Protein AF-A0A852WC44-F1 (afdb_monomer)

Solvent-accessible surface area (backbone atoms only — not comparable to full-atom values): 4027 Å² total; per-residue (Å²): 139,85,88,84,79,64,54,91,73,49,66,85,46,54,73,63,57,43,45,22,51,53,47,30,54,48,39,44,74,74,70,50,68,73,38,82,88,40,48,69,33,35,39,22,83,56,91,78,40,78,41,58,55,78,28,73,65,52,50,52,53,50,63,72,77,104

pLDDT: mean 96.51, std 2.92, range [77.69, 98.5]

InterPro domains:
  IPR001818 Peptidase M10, metallopeptidase [PF00413] (15-66)
  IPR021190 Peptidase M10A [PR00138] (21-46)
  IPR021190 Peptidase M10A [PR00138] (54-66)
  IPR024079 Metallopeptidase, catalytic domain superfamily [G3DSA:3.40.390.10] (2-66)

Secondary structu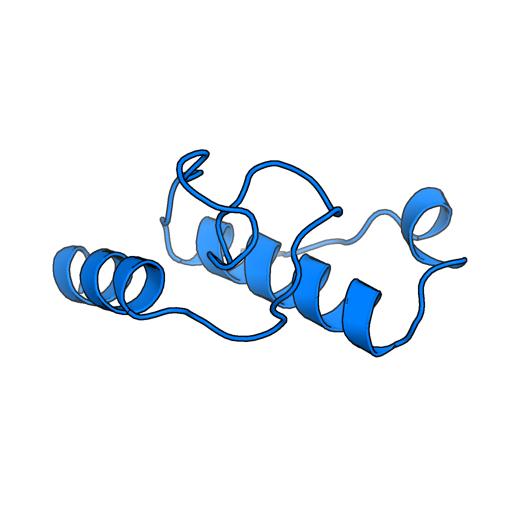re (DSSP, 8-state):
------HHHHTTS-HHHHHHHHHHHHHHHTTPPP-TT-TTSTT-SSTT-S-SS--HHHHHHHHHH-

Mean predicted aligned error: 2.19 Å

Foldseek 3Di:
DDDDDDCVVCVPPDPLLVLLVSVLSVLVVLPDAADCPDLCASRHPDSSRPDNDHDPVSVVVSVVVD

Sequence (66 aa):
MEVVLNWSLVSGYTAAKRQGVAAHELGHAFGLAHNASSRAILMYPDDSRTVTTPSSDDKAGINAIY

Structure (mmCIF, N/CA/C/O backbone):
data_AF-A0A852WC44-F1
#
_entry.id   AF-A0A852WC44-F1
#
loop_
_atom_site.group_PDB
_atom_site.id
_atom_site.type_symbol
_atom_site.label_atom_id
_atom_site.label_alt_id
_atom_site.label_comp_id
_atom_site.label_asym_id
_atom_site.label_entity_id
_atom_site.label_seq_id
_atom_site.pdbx_PDB_ins_code
_atom_site.Cartn_x
_atom_site.Cartn_y
_atom_site.Cartn_z
_atom_site.occupancy
_atom_site.B_iso_or_equiv
_atom_site.auth_seq_id
_atom_site.auth_comp_id
_atom_site.auth_asym_id
_atom_site.auth_atom_id
_atom_site.pdbx_PDB_model_num
ATOM 1 N N . MET A 1 1 ? -3.731 -19.029 2.950 1.00 77.69 1 MET A N 1
ATOM 2 C CA . MET A 1 1 ? -4.077 -17.872 2.104 1.00 77.69 1 MET A CA 1
ATOM 3 C C . MET A 1 1 ? -2.821 -17.431 1.385 1.00 77.69 1 MET A C 1
ATOM 5 O O . MET A 1 1 ? -1.761 -17.472 1.995 1.00 77.69 1 MET A O 1
ATOM 9 N N . GLU A 1 2 ? -2.939 -17.075 0.112 1.00 87.88 2 GLU A N 1
ATOM 10 C CA . GLU A 1 2 ? -1.826 -16.642 -0.732 1.00 87.88 2 GLU A CA 1
ATOM 11 C C . GLU A 1 2 ? -2.143 -15.252 -1.291 1.00 87.88 2 GLU A C 1
ATOM 13 O O . GLU A 1 2 ? -3.284 -14.990 -1.667 1.00 87.88 2 GLU A O 1
ATOM 18 N N . VAL A 1 3 ? -1.141 -14.371 -1.326 1.00 91.88 3 VAL A N 1
ATOM 19 C CA . VAL A 1 3 ? -1.218 -13.057 -1.974 1.00 91.88 3 VAL A CA 1
ATOM 20 C C . VAL A 1 3 ? -0.256 -13.069 -3.155 1.00 91.88 3 VAL A C 1
ATOM 22 O O . VAL A 1 3 ? 0.954 -13.197 -2.969 1.00 91.88 3 VAL A O 1
ATOM 25 N N . VAL A 1 4 ? -0.794 -12.928 -4.366 1.00 93.44 4 VAL A N 1
ATOM 26 C CA . VAL A 1 4 ? -0.023 -12.927 -5.615 1.00 93.44 4 VAL A CA 1
ATOM 27 C C . VAL A 1 4 ? -0.181 -11.577 -6.300 1.00 93.44 4 VAL A C 1
ATOM 29 O O . VAL A 1 4 ? -1.296 -11.112 -6.519 1.00 93.44 4 VAL A O 1
ATOM 32 N N . LEU A 1 5 ? 0.937 -10.957 -6.680 1.00 93.94 5 LEU A N 1
ATOM 33 C CA . LEU A 1 5 ? 0.930 -9.713 -7.447 1.00 93.94 5 LEU A CA 1
ATOM 34 C C . LEU A 1 5 ? 1.074 -10.000 -8.940 1.00 93.94 5 LEU A C 1
ATOM 36 O O . LEU A 1 5 ? 1.967 -10.741 -9.354 1.00 93.94 5 LEU A O 1
ATOM 40 N N . ASN A 1 6 ? 0.252 -9.352 -9.767 1.00 94.75 6 ASN A N 1
ATOM 41 C CA . ASN A 1 6 ? 0.404 -9.428 -11.216 1.00 94.75 6 ASN A CA 1
ATOM 42 C C . ASN A 1 6 ? 1.684 -8.699 -11.657 1.00 94.75 6 ASN A C 1
ATOM 44 O O . ASN A 1 6 ? 1.710 -7.473 -11.802 1.00 94.75 6 ASN A O 1
ATOM 48 N N . TRP A 1 7 ? 2.744 -9.470 -11.905 1.00 95.12 7 TRP A N 1
ATOM 49 C CA . TRP A 1 7 ? 4.058 -8.939 -12.258 1.00 95.12 7 TRP A CA 1
ATOM 50 C C . TRP A 1 7 ? 4.057 -8.094 -13.537 1.00 95.12 7 TRP A C 1
ATOM 52 O O . TRP A 1 7 ? 4.758 -7.084 -13.605 1.00 95.12 7 TRP A O 1
ATOM 62 N N . SER A 1 8 ? 3.232 -8.442 -14.529 1.00 96.00 8 SER A N 1
ATOM 63 C CA . SER A 1 8 ? 3.133 -7.662 -15.768 1.00 96.00 8 SER A CA 1
ATOM 64 C C . SER A 1 8 ? 2.652 -6.232 -15.512 1.00 96.00 8 SER A C 1
ATOM 66 O O . SER A 1 8 ? 3.042 -5.333 -16.250 1.00 96.00 8 SER A O 1
ATOM 68 N N . LEU A 1 9 ? 1.840 -6.015 -14.473 1.00 94.06 9 LEU A N 1
ATOM 69 C CA . LEU A 1 9 ? 1.369 -4.686 -14.080 1.00 94.06 9 LEU A CA 1
ATOM 70 C C . LEU A 1 9 ? 2.388 -3.969 -13.187 1.00 94.06 9 LEU A C 1
ATOM 72 O O . LEU A 1 9 ? 2.691 -2.799 -13.401 1.00 94.06 9 LEU A O 1
ATOM 76 N N . VAL A 1 10 ? 2.953 -4.672 -12.199 1.00 96.12 10 VAL A N 1
ATOM 77 C CA . VAL A 1 10 ? 3.770 -4.036 -11.149 1.00 96.12 10 VAL A CA 1
ATOM 78 C C . VAL A 1 10 ? 5.272 -3.963 -11.459 1.00 96.12 10 VAL A C 1
ATOM 80 O O . VAL A 1 10 ? 6.033 -3.344 -10.709 1.00 96.12 10 VAL A O 1
ATOM 83 N N . SER A 1 11 ? 5.738 -4.578 -12.549 1.00 96.50 11 SER A N 1
ATOM 84 C CA . SER A 1 11 ? 7.163 -4.595 -12.929 1.00 96.50 11 SER A CA 1
ATOM 85 C C . SER A 1 11 ? 7.729 -3.191 -13.175 1.00 96.50 11 SER A C 1
ATOM 87 O O . SER A 1 11 ? 8.836 -2.894 -12.728 1.00 96.50 11 SER A O 1
ATOM 89 N N . GLY A 1 12 ? 6.943 -2.298 -13.786 1.00 96.75 12 GLY A N 1
ATOM 90 C CA . GLY A 1 12 ? 7.317 -0.899 -14.029 1.00 96.75 12 GLY A CA 1
ATOM 91 C C . GLY A 1 12 ? 7.182 0.026 -12.814 1.00 96.75 12 GLY A C 1
ATOM 92 O O . GLY A 1 12 ? 7.521 1.204 -12.898 1.00 96.75 12 GLY A O 1
ATOM 93 N N . TYR A 1 13 ? 6.669 -0.464 -11.683 1.00 97.19 13 TYR A N 1
ATOM 94 C CA . TYR A 1 13 ? 6.459 0.369 -10.498 1.00 97.19 13 TYR A CA 1
ATOM 95 C C . TYR A 1 13 ? 7.771 0.633 -9.760 1.00 97.19 13 TYR A C 1
ATOM 97 O O . TYR A 1 13 ? 8.724 -0.148 -9.811 1.00 97.19 13 TYR A O 1
ATOM 105 N N . THR A 1 14 ? 7.812 1.731 -9.007 1.00 96.88 14 THR A N 1
ATOM 106 C CA . THR A 1 14 ? 8.880 1.939 -8.026 1.00 96.88 14 THR A CA 1
ATOM 107 C C . THR A 1 14 ? 8.787 0.881 -6.924 1.00 96.88 14 THR A C 1
ATOM 109 O O . THR A 1 14 ? 7.724 0.301 -6.683 1.00 96.88 14 THR A O 1
AT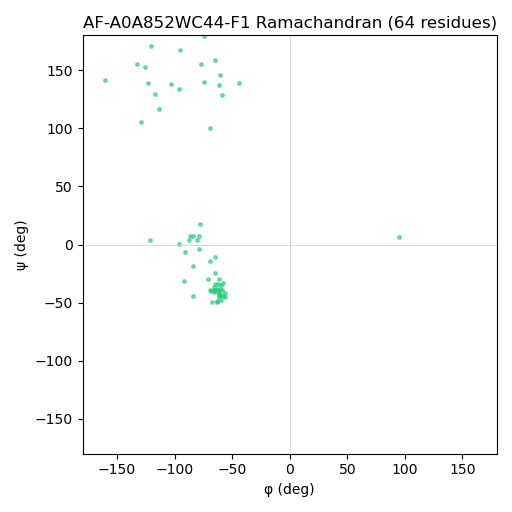OM 112 N N . ALA A 1 15 ? 9.892 0.644 -6.212 1.00 96.38 15 ALA A N 1
ATOM 113 C CA . ALA A 1 15 ? 9.896 -0.276 -5.074 1.00 96.38 15 ALA A CA 1
ATOM 114 C C . ALA A 1 15 ? 8.841 0.111 -4.018 1.00 96.38 15 ALA A C 1
ATOM 116 O O . ALA A 1 15 ? 8.096 -0.750 -3.557 1.00 96.38 15 ALA A O 1
ATOM 117 N N . ALA A 1 16 ? 8.709 1.409 -3.722 1.00 96.25 16 ALA A N 1
ATOM 118 C CA . ALA A 1 16 ? 7.696 1.924 -2.804 1.00 96.25 16 ALA A CA 1
ATOM 119 C C . ALA A 1 16 ? 6.268 1.640 -3.297 1.00 96.25 16 ALA A C 1
ATOM 121 O O . ALA A 1 16 ? 5.440 1.146 -2.536 1.00 96.25 16 ALA A O 1
ATOM 122 N N . LYS A 1 17 ? 5.976 1.874 -4.583 1.00 96.75 17 LYS A N 1
ATOM 123 C CA . LYS A 1 17 ? 4.643 1.598 -5.133 1.00 96.75 17 LYS A CA 1
ATOM 124 C C . LYS A 1 17 ? 4.317 0.097 -5.102 1.00 96.75 17 LYS A C 1
ATOM 126 O O . LYS A 1 17 ? 3.207 -0.264 -4.722 1.00 96.75 17 LYS A O 1
ATOM 131 N N . ARG A 1 18 ? 5.284 -0.788 -5.388 1.00 96.94 18 ARG A N 1
ATOM 132 C CA . ARG A 1 18 ? 5.114 -2.246 -5.201 1.00 96.94 18 ARG A CA 1
ATOM 133 C C . ARG A 1 18 ? 4.847 -2.62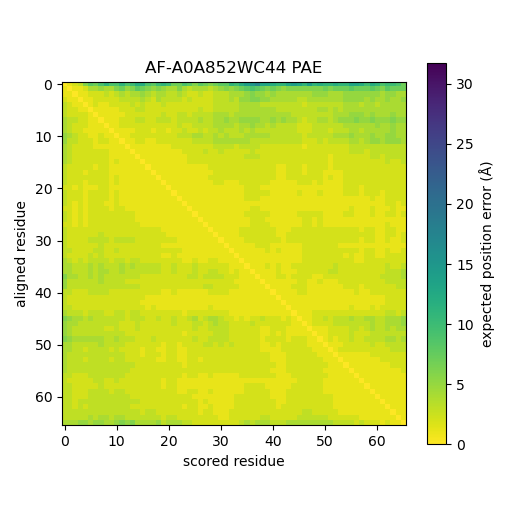8 -3.748 1.00 96.94 18 ARG A C 1
ATOM 135 O O . ARG A 1 18 ? 3.959 -3.435 -3.501 1.00 96.94 18 ARG A O 1
ATOM 142 N N . GLN A 1 19 ? 5.580 -2.040 -2.802 1.00 96.75 19 GLN A N 1
ATOM 143 C CA . GLN A 1 19 ? 5.354 -2.262 -1.373 1.00 96.75 19 GLN A CA 1
ATOM 144 C C . GLN A 1 19 ? 3.935 -1.849 -0.963 1.00 96.75 19 GLN A C 1
ATOM 146 O O . GLN A 1 19 ? 3.276 -2.596 -0.251 1.00 96.75 19 GLN A O 1
ATOM 151 N N . GLY A 1 20 ? 3.447 -0.700 -1.442 1.00 97.19 20 GLY A N 1
ATOM 152 C CA . GLY A 1 20 ? 2.082 -0.248 -1.173 1.00 97.19 20 GLY A CA 1
ATOM 153 C C . GLY A 1 20 ? 1.014 -1.190 -1.732 1.00 97.19 20 GLY A C 1
ATOM 154 O O . GLY A 1 20 ? 0.043 -1.473 -1.041 1.00 97.19 20 GLY A O 1
ATOM 155 N N . VAL A 1 21 ? 1.202 -1.725 -2.946 1.00 97.38 21 VAL A N 1
ATOM 156 C CA . VAL A 1 21 ? 0.310 -2.763 -3.499 1.00 97.38 21 VAL A CA 1
ATOM 157 C C . VAL A 1 21 ? 0.362 -4.032 -2.643 1.00 97.38 21 VAL A C 1
ATOM 159 O O . VAL A 1 21 ? 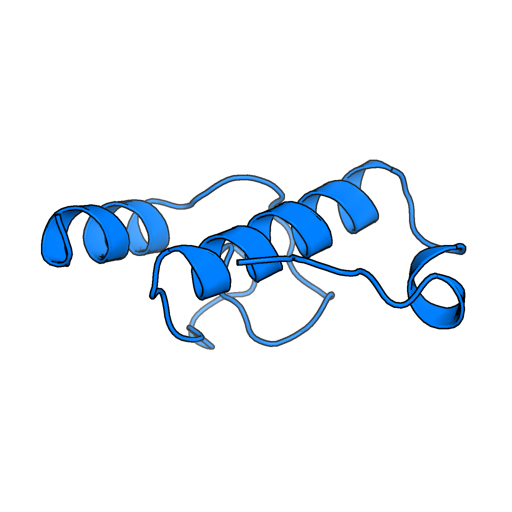-0.680 -4.513 -2.228 1.00 97.38 21 VAL A O 1
ATOM 162 N N . ALA A 1 22 ? 1.552 -4.536 -2.302 1.00 96.75 22 ALA A N 1
ATOM 163 C CA . ALA A 1 22 ? 1.680 -5.726 -1.456 1.00 96.75 22 ALA A CA 1
ATOM 164 C C . ALA A 1 22 ? 0.990 -5.552 -0.092 1.00 96.75 22 ALA A C 1
ATOM 166 O O . ALA A 1 22 ? 0.278 -6.441 0.362 1.00 96.75 22 ALA A O 1
ATOM 167 N N . ALA A 1 23 ? 1.177 -4.397 0.550 1.00 97.38 23 ALA A N 1
ATOM 168 C CA . ALA A 1 23 ? 0.554 -4.081 1.829 1.00 97.38 23 ALA A CA 1
ATOM 169 C C . ALA A 1 23 ? -0.979 -3.954 1.720 1.00 97.38 23 ALA A C 1
ATOM 171 O O . ALA A 1 23 ? -1.681 -4.402 2.621 1.00 97.38 23 ALA A O 1
ATOM 172 N N . HIS A 1 24 ? -1.493 -3.403 0.617 1.00 98.06 24 HIS A N 1
ATOM 173 C CA . HIS A 1 24 ? -2.927 -3.333 0.326 1.00 98.06 24 HIS A CA 1
ATOM 174 C C . HIS A 1 24 ? -3.557 -4.726 0.182 1.00 98.06 24 HIS A C 1
ATOM 176 O O . HIS A 1 24 ? -4.531 -5.037 0.864 1.00 98.06 24 HIS A O 1
ATOM 182 N N . GLU A 1 25 ? -2.953 -5.601 -0.627 1.00 97.69 25 GLU A N 1
ATOM 183 C CA . GLU A 1 25 ? -3.447 -6.974 -0.796 1.00 97.69 25 GLU A CA 1
ATOM 184 C C . GLU A 1 25 ? -3.343 -7.790 0.502 1.00 97.69 25 GLU A C 1
ATOM 186 O O . GLU A 1 25 ? -4.213 -8.606 0.805 1.00 97.69 25 GLU A O 1
ATOM 191 N N . LEU A 1 26 ? -2.311 -7.544 1.319 1.00 97.56 26 LEU A N 1
ATOM 192 C CA . LEU A 1 26 ? -2.248 -8.107 2.668 1.00 97.56 26 LEU A CA 1
ATOM 193 C C . LEU A 1 26 ? -3.393 -7.586 3.550 1.00 97.56 26 LEU A C 1
ATOM 195 O O . LEU A 1 26 ? -3.963 -8.360 4.309 1.00 97.56 26 LEU A O 1
ATOM 199 N N . GLY A 1 27 ? -3.787 -6.317 3.436 1.00 97.62 27 GLY A N 1
ATOM 200 C CA . GLY A 1 27 ? -4.972 -5.793 4.120 1.00 97.62 27 GLY A CA 1
ATOM 201 C C . GLY A 1 27 ? -6.241 -6.581 3.779 1.00 97.62 27 GLY A C 1
ATOM 202 O O . GLY A 1 27 ? -6.964 -6.992 4.687 1.00 97.62 27 GLY A O 1
ATOM 203 N N . HIS A 1 28 ? -6.461 -6.891 2.497 1.00 97.88 28 HIS A N 1
ATOM 204 C CA . HIS A 1 28 ? -7.545 -7.786 2.074 1.00 97.88 28 HIS A CA 1
ATOM 205 C C . HIS A 1 28 ? -7.413 -9.192 2.652 1.00 97.88 28 HIS A C 1
ATOM 207 O O . HIS A 1 28 ? -8.399 -9.763 3.118 1.00 97.88 28 HIS A O 1
ATOM 213 N N . ALA A 1 29 ? -6.197 -9.737 2.671 1.00 97.19 29 ALA A N 1
ATOM 214 C CA . AL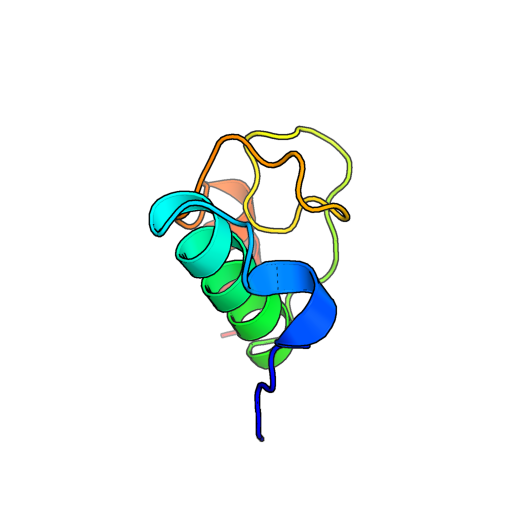A A 1 29 ? -5.917 -11.033 3.272 1.00 97.19 29 ALA A CA 1
ATOM 215 C C . ALA A 1 29 ? -6.297 -11.091 4.767 1.00 97.19 29 ALA A C 1
ATOM 217 O O . ALA A 1 29 ? -6.768 -12.117 5.256 1.00 97.19 29 ALA A O 1
ATOM 218 N N . PHE A 1 30 ? -6.157 -9.975 5.481 1.00 96.56 30 PHE A N 1
ATOM 219 C CA . PHE A 1 30 ? -6.568 -9.830 6.878 1.00 96.56 30 PHE A CA 1
ATOM 220 C C . PHE A 1 30 ? -8.039 -9.407 7.068 1.00 96.56 30 PHE A C 1
ATOM 222 O O . PHE A 1 30 ? -8.475 -9.207 8.199 1.00 96.56 30 PHE A O 1
ATOM 229 N N . GLY A 1 31 ? -8.821 -9.294 5.991 1.00 97.31 31 GLY A N 1
ATOM 230 C CA . GLY A 1 31 ? -10.260 -9.024 6.048 1.00 97.31 31 GLY A CA 1
ATOM 231 C C . GLY A 1 31 ? -10.663 -7.553 5.915 1.00 97.31 31 GLY A C 1
ATOM 232 O O . GLY A 1 31 ? -11.846 -7.244 6.051 1.00 97.31 31 GLY A O 1
ATOM 233 N N . LEU A 1 32 ? -9.730 -6.641 5.622 1.00 98.19 32 LEU A N 1
ATOM 234 C CA . LEU A 1 32 ? -10.068 -5.242 5.357 1.00 98.19 32 LEU A CA 1
ATOM 235 C C . LEU A 1 32 ? -10.709 -5.073 3.972 1.00 98.19 32 LEU A C 1
ATOM 237 O O . LEU A 1 32 ? -10.276 -5.665 2.979 1.00 98.19 32 LEU A O 1
ATOM 241 N N . ALA A 1 33 ? -11.727 -4.216 3.897 1.00 98.12 33 ALA A N 1
ATOM 242 C CA . ALA A 1 33 ? -12.361 -3.799 2.650 1.00 98.12 33 ALA A CA 1
ATOM 243 C C . ALA A 1 33 ? -11.763 -2.482 2.132 1.00 98.12 33 ALA A C 1
ATOM 245 O O . ALA A 1 33 ? -11.048 -1.781 2.846 1.00 98.12 33 ALA A O 1
ATOM 246 N N . HIS A 1 34 ? -12.079 -2.134 0.885 1.00 98.44 34 HIS A N 1
ATOM 247 C CA . HIS A 1 34 ? -11.672 -0.861 0.298 1.00 98.44 34 HIS A CA 1
ATOM 248 C C . HIS A 1 34 ? -12.221 0.359 1.056 1.00 98.44 34 HIS A C 1
ATOM 250 O O . HIS A 1 34 ? -13.380 0.370 1.470 1.00 98.44 34 HIS A O 1
ATOM 256 N N . ASN A 1 35 ? -11.432 1.436 1.099 1.00 97.88 35 ASN A N 1
ATOM 257 C CA . ASN A 1 35 ? -11.856 2.758 1.556 1.00 97.88 35 ASN A CA 1
ATOM 258 C C . ASN A 1 35 ? -11.489 3.842 0.529 1.00 97.88 35 ASN A C 1
ATOM 260 O O . ASN A 1 35 ? -10.339 4.257 0.412 1.00 97.88 35 ASN A O 1
ATOM 264 N N . ALA A 1 36 ? -12.487 4.347 -0.198 1.00 97.62 36 ALA A N 1
ATOM 265 C CA . ALA A 1 36 ? -12.302 5.350 -1.250 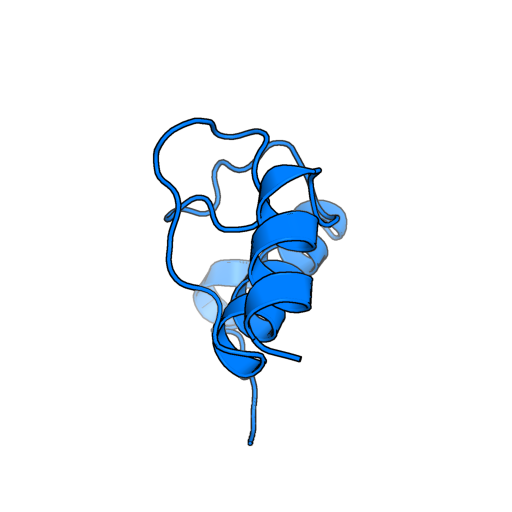1.00 97.62 36 ALA A CA 1
ATOM 266 C C . ALA A 1 36 ? -12.252 6.808 -0.745 1.00 97.62 36 ALA A C 1
ATOM 268 O O . ALA A 1 36 ? -12.246 7.734 -1.555 1.00 97.62 36 ALA A O 1
ATOM 269 N N . SER A 1 37 ? -12.218 7.040 0.571 1.00 97.25 37 SER A N 1
ATOM 270 C CA . SER A 1 37 ? -12.327 8.393 1.141 1.00 97.25 37 SER A CA 1
ATOM 271 C C . SER A 1 37 ? -11.084 9.254 0.904 1.00 97.25 37 SER A C 1
ATOM 273 O O . SER A 1 37 ? -11.185 10.475 0.823 1.00 97.25 37 SER A O 1
ATOM 275 N N . SER A 1 38 ? -9.896 8.645 0.813 1.00 97.38 38 SER A N 1
ATOM 276 C CA . SER A 1 38 ? -8.641 9.371 0.600 1.00 97.38 38 SER A CA 1
ATOM 277 C C . SER A 1 38 ? -7.536 8.465 0.069 1.00 97.38 38 SER A C 1
ATOM 279 O O . SER A 1 38 ? -7.345 7.353 0.552 1.00 97.38 38 SER A O 1
ATOM 281 N N . ARG A 1 39 ? -6.718 8.991 -0.852 1.00 97.19 39 ARG A N 1
ATOM 282 C CA . ARG A 1 39 ? -5.501 8.326 -1.360 1.00 97.19 39 ARG A CA 1
ATOM 283 C C . ARG A 1 39 ? -4.412 8.138 -0.294 1.00 97.19 39 ARG A C 1
ATOM 285 O O . ARG A 1 39 ? -3.437 7.434 -0.548 1.00 97.19 39 ARG A O 1
ATOM 292 N N . ALA A 1 40 ? -4.564 8.761 0.876 1.00 97.06 40 ALA A N 1
ATOM 293 C CA . ALA A 1 40 ? -3.678 8.595 2.028 1.00 97.06 40 ALA A CA 1
ATOM 294 C C . ALA A 1 40 ? -4.053 7.400 2.932 1.00 97.06 40 ALA A C 1
ATOM 296 O O . ALA A 1 40 ? -3.479 7.248 4.009 1.00 97.06 40 ALA A O 1
ATOM 297 N N . ILE A 1 41 ? -5.015 6.572 2.514 1.00 98.06 41 ILE A N 1
ATOM 298 C CA . ILE A 1 41 ? -5.433 5.344 3.201 1.00 98.06 41 ILE A CA 1
ATOM 299 C C . ILE A 1 41 ? -4.851 4.142 2.452 1.00 98.06 41 ILE A C 1
ATOM 301 O O . ILE A 1 41 ? -4.839 4.127 1.217 1.00 98.06 41 ILE A O 1
ATOM 305 N N . LEU A 1 42 ? -4.350 3.137 3.178 1.00 98.44 42 LEU A N 1
ATOM 306 C CA . LEU A 1 42 ? -3.727 1.973 2.549 1.00 98.44 42 LEU A CA 1
ATOM 307 C C . LEU A 1 42 ? -4.754 1.163 1.754 1.00 98.44 42 LEU A C 1
ATOM 309 O O . LEU A 1 42 ? -4.460 0.741 0.637 1.00 98.44 42 LEU A O 1
ATOM 313 N N . MET A 1 43 ? -5.972 1.013 2.276 1.00 98.50 43 MET A N 1
ATOM 314 C CA . MET A 1 43 ? -7.071 0.332 1.588 1.00 98.50 43 MET A CA 1
ATOM 315 C C . MET A 1 43 ? -7.761 1.166 0.493 1.00 98.50 43 MET A C 1
ATOM 317 O O . MET A 1 43 ? -8.858 0.816 0.056 1.00 98.50 43 MET A O 1
ATOM 321 N N . TYR A 1 44 ? -7.151 2.247 -0.008 1.00 98.44 44 TYR A N 1
ATOM 322 C CA . TYR A 1 44 ? -7.702 2.967 -1.164 1.00 98.44 44 TYR A CA 1
ATOM 323 C C . TYR A 1 44 ? -7.760 2.065 -2.416 1.00 98.44 44 TYR A C 1
ATOM 325 O O . TYR A 1 44 ? -6.784 1.352 -2.653 1.00 98.44 44 TYR A O 1
ATOM 333 N N . PRO A 1 45 ? -8.840 2.081 -3.226 1.00 97.50 45 PRO A N 1
ATOM 334 C CA . PRO A 1 45 ? -9.118 1.030 -4.220 1.00 97.50 45 PRO A CA 1
ATOM 335 C C . PRO A 1 45 ? -8.115 0.885 -5.372 1.00 97.50 45 PRO A C 1
ATOM 337 O O . PRO A 1 45 ? -8.035 -0.179 -5.976 1.00 97.50 45 PRO A O 1
ATOM 340 N N . ASP A 1 46 ? -7.378 1.939 -5.721 1.00 95.00 46 ASP A N 1
ATOM 341 C CA . ASP A 1 46 ? -6.435 1.914 -6.841 1.00 95.00 46 ASP A CA 1
ATOM 342 C C . ASP A 1 46 ? -4.995 2.227 -6.416 1.00 95.00 46 ASP A C 1
ATOM 344 O O . ASP A 1 46 ? -4.696 2.627 -5.289 1.00 95.00 46 ASP A O 1
ATOM 348 N N . ASP A 1 47 ? -4.066 2.028 -7.345 1.00 93.31 47 ASP A N 1
ATOM 349 C CA . ASP A 1 47 ? -2.630 2.113 -7.108 1.00 93.31 47 ASP A CA 1
ATOM 350 C C . ASP A 1 47 ? -2.075 3.550 -7.055 1.00 93.31 47 ASP A C 1
ATOM 352 O O . ASP A 1 47 ? -0.858 3.743 -6.969 1.00 93.31 47 ASP A O 1
ATOM 356 N N . SER A 1 48 ? -2.943 4.563 -7.082 1.00 95.56 48 SER A N 1
ATOM 357 C CA . SER A 1 48 ? -2.575 5.971 -6.947 1.00 95.56 48 SER A CA 1
ATOM 358 C C . SER A 1 48 ? -2.360 6.397 -5.488 1.00 95.56 48 SER A C 1
ATOM 360 O O . SER A 1 48 ? -2.092 7.574 -5.227 1.00 95.56 48 SER A O 1
ATOM 362 N N . ARG A 1 49 ? -2.453 5.466 -4.531 1.00 96.19 49 ARG A N 1
ATOM 363 C CA . ARG A 1 49 ? -2.139 5.664 -3.105 1.00 96.19 49 ARG A CA 1
ATOM 364 C C . ARG A 1 49 ? -0.842 6.441 -2.891 1.00 96.19 49 ARG A C 1
ATOM 366 O O . ARG A 1 49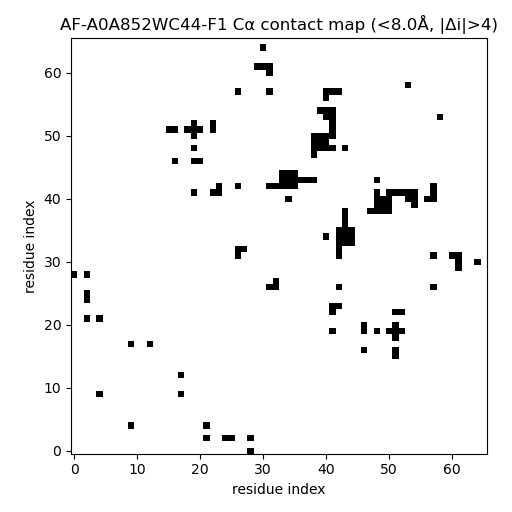 ? 0.167 6.201 -3.552 1.00 96.19 49 ARG A O 1
ATOM 373 N N . THR A 1 50 ? -0.858 7.348 -1.921 1.00 96.00 50 THR A N 1
ATOM 374 C CA . THR A 1 50 ? 0.319 8.133 -1.513 1.00 96.00 50 THR A CA 1
ATOM 375 C C . THR A 1 50 ? 1.043 7.530 -0.310 1.00 96.00 50 THR A C 1
ATOM 377 O O . THR A 1 50 ? 2.045 8.081 0.143 1.00 96.00 50 THR A O 1
ATOM 380 N N . VAL A 1 51 ? 0.551 6.400 0.203 1.00 96.56 51 VAL A N 1
ATOM 381 C CA . VAL A 1 51 ? 1.065 5.710 1.391 1.00 96.56 51 VAL A CA 1
ATOM 382 C C . VAL A 1 51 ? 1.389 4.249 1.087 1.00 96.56 51 VAL A C 1
ATOM 384 O O . VAL A 1 51 ? 0.798 3.630 0.203 1.00 96.56 51 VAL A O 1
ATOM 387 N N . THR A 1 52 ? 2.340 3.693 1.836 1.00 97.69 52 THR A N 1
ATOM 388 C CA . THR A 1 52 ? 2.764 2.282 1.752 1.00 97.69 52 THR A CA 1
ATOM 389 C C . THR A 1 52 ? 2.597 1.535 3.075 1.00 97.69 52 THR A C 1
ATOM 391 O O . THR A 1 52 ? 2.992 0.376 3.189 1.00 97.69 52 THR A O 1
ATOM 394 N N . THR A 1 53 ? 2.033 2.198 4.084 1.00 97.19 53 THR A N 1
ATOM 395 C CA . THR A 1 53 ? 1.839 1.682 5.439 1.00 97.19 53 THR A CA 1
ATOM 396 C C . THR A 1 53 ? 0.405 1.951 5.906 1.00 97.19 53 THR A C 1
ATOM 398 O O . THR A 1 53 ? -0.221 2.891 5.409 1.00 97.19 53 THR A O 1
ATOM 401 N N . PRO A 1 54 ? -0.128 1.153 6.852 1.00 97.69 54 PRO A N 1
ATOM 402 C CA . PRO A 1 54 ? -1.479 1.348 7.371 1.00 97.69 54 PRO A CA 1
ATOM 403 C C . PRO A 1 54 ? -1.672 2.735 7.999 1.00 97.69 54 PRO A C 1
ATOM 405 O O . PRO A 1 54 ? -0.915 3.143 8.891 1.00 97.69 54 PRO A O 1
ATOM 408 N N . SER A 1 55 ? -2.718 3.431 7.565 1.00 97.44 55 SER A N 1
ATOM 409 C CA . SER A 1 55 ? -3.215 4.669 8.164 1.00 97.44 55 SER A CA 1
ATOM 410 C C . SER A 1 55 ? -3.950 4.394 9.484 1.00 97.44 55 SER A C 1
ATOM 412 O O . SER A 1 55 ? -4.064 3.254 9.939 1.00 97.44 55 SER A O 1
ATOM 414 N N . SER A 1 56 ? -4.446 5.446 10.139 1.00 97.75 56 SER A N 1
ATOM 415 C CA . SER A 1 56 ? -5.285 5.297 11.334 1.00 97.75 56 SER A CA 1
ATOM 416 C C . SER A 1 56 ? -6.590 4.549 11.052 1.00 97.75 56 SER A C 1
ATOM 418 O O . SER A 1 56 ? -7.039 3.802 11.914 1.00 97.75 56 SER A O 1
ATOM 420 N N . ASP A 1 57 ? -7.168 4.726 9.861 1.00 97.69 57 ASP A N 1
ATOM 421 C CA . ASP A 1 57 ? -8.396 4.045 9.440 1.00 97.69 57 ASP A CA 1
ATOM 422 C C . ASP A 1 57 ? -8.159 2.539 9.277 1.00 97.69 57 ASP A C 1
ATOM 424 O O . ASP A 1 57 ? -8.834 1.731 9.911 1.00 97.69 57 ASP A O 1
ATOM 428 N N . ASP A 1 58 ? -7.100 2.168 8.550 1.00 98.44 58 ASP A N 1
ATOM 429 C CA . ASP A 1 58 ? -6.721 0.766 8.334 1.00 98.44 58 ASP A CA 1
ATOM 430 C C . ASP A 1 58 ? -6.446 0.043 9.673 1.00 98.44 58 ASP A C 1
ATOM 432 O O . ASP A 1 58 ? -6.838 -1.108 9.871 1.00 98.44 58 ASP A O 1
ATOM 436 N N . LYS A 1 59 ? -5.807 0.738 10.629 1.00 98.50 59 LYS A N 1
ATOM 437 C CA . LYS A 1 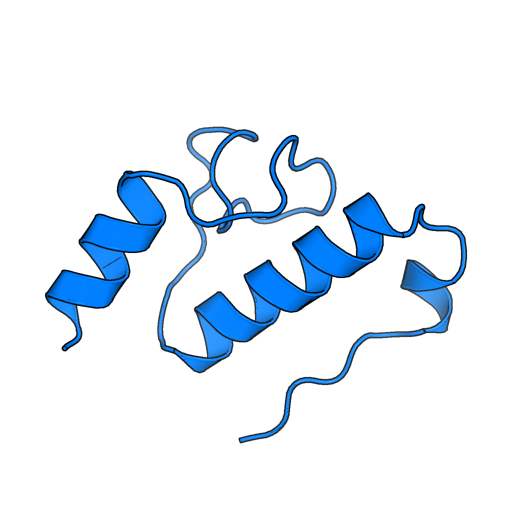59 ? -5.545 0.224 11.987 1.00 98.50 59 LYS A CA 1
ATOM 438 C C . LYS A 1 59 ? -6.817 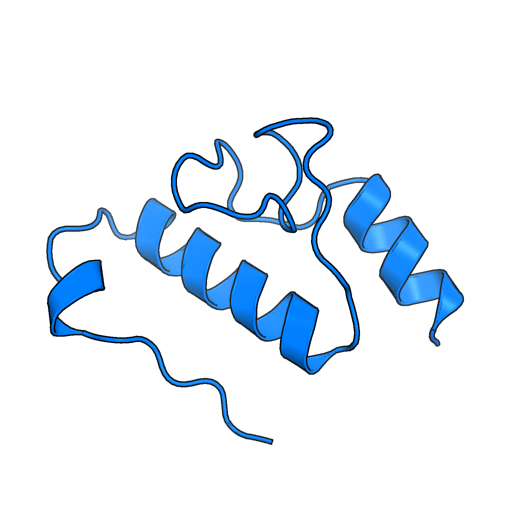0.066 12.819 1.00 98.50 59 LYS A C 1
ATOM 440 O O . LYS A 1 59 ? -6.938 -0.896 13.570 1.00 98.50 59 LYS A O 1
ATOM 445 N N . ALA A 1 60 ? -7.750 1.010 12.724 1.00 98.31 60 ALA A N 1
ATOM 446 C CA . ALA A 1 60 ? -9.032 0.900 13.411 1.00 98.31 60 ALA A CA 1
ATOM 447 C C . ALA A 1 60 ? -9.854 -0.265 12.843 1.00 98.31 60 ALA A C 1
ATOM 449 O O . ALA A 1 60 ? -10.432 -1.029 13.610 1.00 98.31 60 ALA A O 1
ATOM 450 N N . GLY A 1 61 ? -9.836 -0.440 11.518 1.00 98.06 61 GLY A N 1
ATOM 451 C CA . GLY A 1 61 ? -10.488 -1.554 10.839 1.00 98.06 61 GLY A CA 1
ATOM 452 C C . GLY A 1 61 ? -9.956 -2.909 11.296 1.00 98.06 61 GLY A C 1
ATOM 453 O O . GLY A 1 61 ? -10.746 -3.781 11.644 1.00 98.06 61 GLY A O 1
ATOM 454 N N . ILE A 1 62 ? -8.630 -3.086 11.367 1.00 98.06 62 ILE A N 1
ATOM 455 C CA . ILE A 1 62 ? -8.070 -4.394 11.738 1.00 98.06 62 ILE A CA 1
ATOM 456 C C . ILE A 1 62 ? -8.344 -4.745 13.206 1.00 98.06 62 ILE A C 1
ATOM 458 O O . ILE A 1 62 ? -8.720 -5.876 13.495 1.00 98.06 62 ILE A O 1
ATOM 462 N N . ASN A 1 63 ? -8.257 -3.764 14.111 1.00 98.31 63 ASN A N 1
ATOM 463 C CA . ASN A 1 63 ? -8.579 -3.933 15.534 1.00 98.31 63 ASN A CA 1
ATOM 464 C C . ASN A 1 63 ? -10.083 -4.142 15.798 1.00 98.31 63 ASN A C 1
ATOM 466 O O . ASN A 1 63 ? -10.474 -4.475 16.910 1.00 98.31 63 ASN A O 1
ATOM 470 N N . ALA A 1 64 ? -10.950 -3.871 14.819 1.00 98.12 64 ALA A N 1
ATOM 471 C CA . ALA A 1 64 ? -12.371 -4.194 14.921 1.00 98.12 64 ALA A CA 1
ATOM 472 C C . ALA A 1 64 ? -12.664 -5.651 14.518 1.00 98.12 64 ALA A C 1
ATOM 474 O O . ALA A 1 64 ? -13.732 -6.165 14.847 1.00 98.12 64 ALA A O 1
ATOM 475 N N . ILE A 1 65 ? -11.740 -6.304 13.800 1.00 97.56 65 ILE A N 1
ATOM 476 C CA . ILE A 1 65 ? -11.856 -7.701 13.355 1.00 97.56 65 ILE A CA 1
ATOM 477 C C . ILE A 1 65 ? -11.221 -8.667 14.375 1.00 97.56 65 ILE A C 1
ATOM 479 O O . ILE A 1 65 ? -11.709 -9.791 14.515 1.00 97.56 65 ILE A O 1
ATOM 483 N N . TYR A 1 66 ? -10.174 -8.239 15.094 1.00 96.31 66 TYR A N 1
ATOM 484 C CA . TYR A 1 66 ? -9.364 -9.048 16.022 1.00 96.31 66 TYR A CA 1
ATOM 485 C C . TYR A 1 66 ? -9.127 -8.339 17.354 1.00 96.31 66 TYR A C 1
ATOM 487 O O . TYR A 1 66 ? -9.045 -9.054 18.379 1.00 96.31 66 TYR A O 1
#

Organism: NCBI:txid642776

Radius of gyration: 11.55 Å; Cα contacts (8 Å, |Δi|>4): 77; chains: 1; bounding box: 22×27×32 Å

Nearest PDB structures (foldseek):
  4n05-assembly2_D  TM=2.529E-01  e=7.306E+00  Bacteroides thetaiotaomicron VPI-5482